Protein AF-A0A1J3GAI3-F1 (afdb_monomer_lite)

Radius of gyration: 18.91 Å; chains: 1; bounding box: 43×29×49 Å

Foldseek 3Di:
DDDDAFCRVPNADCVVVCRVVLRVVLVVLLCVLCVVPPDPVPPVSVVVSVVVSVVVSCPVVVVVRVVRVVVVQLPPDDPDPVSVVVNVVLVVQCVVDDPSPPD

Secondary structure (DSSP, 8-state):
-----THHHH---GGG-THHHHHHHHHHHHHHHHTT---TT-HHHHHHHHHHHHHHTHHHHHHHHHHHHHHHHHHS--S-HHHHHHHHHHHHHHHT-GGGT--

Sequence (103 aa):
GALLLGDAFNSRHPLTGGGMTVALSDIVVLRDLLRPVRNFNDKEALSKYIEAFYTLRKPLASTINTFASAMYKFFLISSDEAKMEIRAACFDYLCLGGVCSSG

pLDDT: mean 78.72, std 9.08, range [52.38, 90.62]

Structure (mmCIF, N/CA/C/O backbone):
data_AF-A0A1J3GAI3-F1
#
_entry.id   AF-A0A1J3GAI3-F1
#
loop_
_atom_site.group_PDB
_atom_site.id
_atom_site.type_symbol
_atom_site.label_atom_id
_atom_site.label_alt_id
_atom_site.label_comp_id
_atom_site.label_asym_id
_atom_site.label_entity_id
_atom_site.label_seq_id
_atom_site.pdbx_PDB_ins_code
_atom_site.Cartn_x
_atom_site.Cartn_y
_atom_site.Cartn_z
_atom_site.occupancy
_atom_site.B_iso_or_equiv
_atom_site.auth_seq_id
_atom_site.auth_comp_id
_atom_site.auth_asym_id
_atom_site.auth_atom_id
_atom_site.pdbx_PDB_model_num
ATOM 1 N N . GLY A 1 1 ? -8.014 12.070 18.477 1.00 68.69 1 GLY A N 1
ATOM 2 C CA . GLY A 1 1 ? -6.756 11.872 17.727 1.00 68.69 1 GLY A CA 1
ATOM 3 C C . GLY A 1 1 ? -6.943 12.369 16.309 1.00 68.69 1 GLY A C 1
ATOM 4 O O . GLY A 1 1 ? -8.078 12.633 15.937 1.00 68.69 1 GLY A O 1
ATOM 5 N N . ALA A 1 2 ? -5.864 12.501 15.542 1.00 77.25 2 ALA A N 1
ATOM 6 C CA . ALA A 1 2 ? -5.906 12.838 14.118 1.00 77.25 2 ALA A CA 1
ATOM 7 C C . ALA A 1 2 ? -5.116 11.784 13.328 1.00 77.25 2 ALA A C 1
ATOM 9 O O . ALA A 1 2 ? -4.146 11.239 13.853 1.00 77.25 2 ALA A O 1
ATOM 10 N N . LEU A 1 3 ? -5.538 11.492 12.096 1.00 76.25 3 LEU A N 1
ATOM 11 C CA . LEU A 1 3 ? -4.876 10.544 11.200 1.00 76.25 3 LEU A CA 1
ATOM 12 C C . LEU A 1 3 ? -4.685 11.202 9.832 1.00 76.25 3 LEU A C 1
ATOM 14 O O . LEU A 1 3 ? -5.625 11.786 9.298 1.00 76.25 3 LEU A O 1
ATOM 18 N N . LEU A 1 4 ? -3.482 11.094 9.271 1.00 80.25 4 LEU A N 1
ATOM 19 C CA . LEU A 1 4 ? -3.190 11.519 7.903 1.00 80.25 4 LEU A CA 1
ATOM 20 C C . LEU A 1 4 ? -3.195 10.304 6.969 1.00 80.25 4 LEU A C 1
ATOM 22 O O . LEU A 1 4 ? -2.672 9.246 7.317 1.00 80.25 4 LEU A O 1
ATOM 26 N N . LEU A 1 5 ? -3.770 10.466 5.777 1.00 80.81 5 LEU A N 1
ATOM 27 C CA . LEU A 1 5 ? -3.889 9.430 4.746 1.00 80.81 5 LEU A CA 1
ATOM 28 C C . LEU A 1 5 ? -3.596 10.005 3.355 1.00 80.81 5 LEU A C 1
ATOM 30 O O . LEU A 1 5 ? -3.608 11.221 3.158 1.00 80.81 5 LEU A O 1
ATOM 34 N N . GLY A 1 6 ? -3.366 9.114 2.388 1.00 76.31 6 GLY A N 1
ATOM 35 C CA . GLY A 1 6 ? -3.122 9.480 0.992 1.00 76.31 6 GLY A CA 1
ATOM 36 C C . GLY A 1 6 ? -1.815 10.248 0.797 1.00 76.31 6 GLY A C 1
ATOM 37 O O . GLY A 1 6 ? -0.858 10.072 1.554 1.00 76.31 6 GLY A O 1
ATOM 38 N N . ASP A 1 7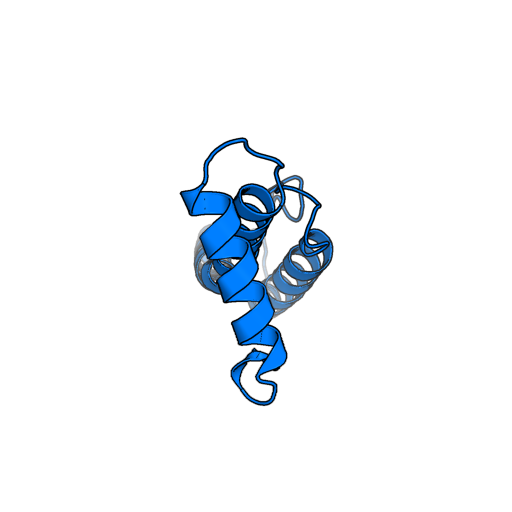 ? -1.778 11.121 -0.208 1.00 76.12 7 ASP A N 1
ATOM 39 C CA . ASP A 1 7 ? -0.573 11.884 -0.559 1.00 76.12 7 ASP A CA 1
ATOM 40 C C . ASP A 1 7 ? -0.133 12.851 0.550 1.00 76.12 7 ASP A C 1
ATOM 42 O O . ASP A 1 7 ? 1.063 13.093 0.708 1.00 76.12 7 ASP A O 1
ATOM 46 N N . ALA A 1 8 ? -1.062 13.316 1.394 1.00 68.75 8 ALA A N 1
ATOM 47 C CA . ALA A 1 8 ? -0.740 14.102 2.587 1.00 68.75 8 ALA A CA 1
ATOM 48 C C . ALA A 1 8 ? 0.097 13.316 3.615 1.00 68.75 8 ALA A C 1
ATOM 50 O O . ALA A 1 8 ? 0.787 13.915 4.436 1.00 68.75 8 ALA A O 1
ATOM 51 N N . PHE A 1 9 ? 0.041 11.981 3.575 1.00 67.38 9 PHE A N 1
ATOM 52 C CA . PHE A 1 9 ? 0.841 11.102 4.425 1.00 67.38 9 PHE A CA 1
ATOM 53 C C . PHE A 1 9 ? 2.066 10.531 3.701 1.00 67.38 9 PHE A C 1
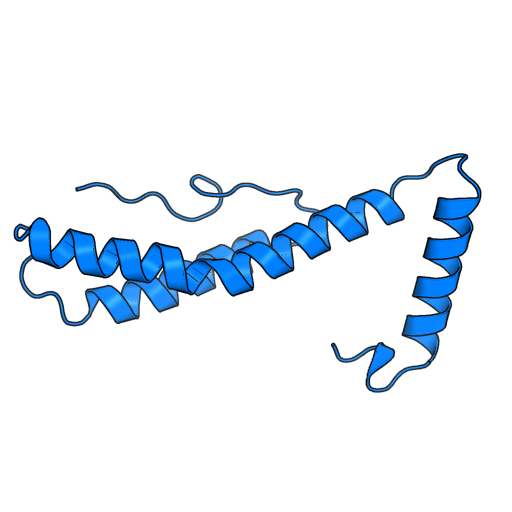ATOM 55 O O . PHE A 1 9 ? 3.131 10.411 4.299 1.00 67.38 9 PHE A O 1
ATOM 62 N N . ASN A 1 10 ? 1.934 10.155 2.427 1.00 63.44 10 ASN A N 1
ATOM 63 C CA . ASN A 1 10 ? 3.031 9.585 1.648 1.00 63.44 10 ASN A CA 1
ATOM 64 C C . ASN A 1 10 ? 2.897 9.937 0.157 1.00 63.44 10 ASN A C 1
ATOM 66 O O . ASN A 1 10 ? 2.406 9.133 -0.640 1.00 63.44 10 ASN A O 1
ATOM 70 N N . SER A 1 11 ? 3.390 11.121 -0.206 1.00 56.06 11 SER A N 1
ATOM 71 C CA . SER A 1 11 ? 3.552 11.557 -1.597 1.00 56.06 11 SER A CA 1
ATOM 72 C C . SER A 1 11 ? 4.735 10.851 -2.271 1.00 56.06 11 SER A C 1
ATOM 74 O O . SER A 1 11 ? 5.774 10.623 -1.654 1.00 56.06 11 SER A O 1
ATOM 76 N N . ARG A 1 12 ? 4.592 10.514 -3.556 1.00 66.50 12 ARG A N 1
ATOM 77 C CA . ARG A 1 12 ? 5.624 9.853 -4.377 1.00 66.50 12 ARG A CA 1
ATOM 78 C C . ARG A 1 12 ? 5.576 10.353 -5.818 1.00 66.50 12 ARG A C 1
ATOM 80 O O . ARG A 1 12 ? 4.619 11.009 -6.215 1.00 66.50 12 ARG A O 1
ATOM 87 N N . HIS A 1 13 ? 6.584 10.004 -6.614 1.00 59.06 13 HIS A N 1
ATOM 88 C CA . HIS A 1 13 ? 6.637 10.394 -8.022 1.00 59.06 13 HIS A CA 1
ATOM 89 C C . HIS A 1 13 ? 5.429 9.818 -8.805 1.00 59.06 13 HIS A C 1
ATOM 91 O O . HIS A 1 13 ? 5.191 8.609 -8.727 1.00 59.06 13 HIS A O 1
ATOM 97 N N . PRO A 1 14 ? 4.675 10.629 -9.578 1.00 59.88 14 PRO A N 1
ATOM 98 C CA . PRO A 1 14 ? 3.385 10.229 -10.161 1.00 59.88 14 PRO A CA 1
ATOM 99 C C . PRO A 1 14 ? 3.493 9.247 -11.339 1.00 59.88 14 PRO A C 1
ATOM 101 O O . PRO A 1 14 ? 2.477 8.759 -11.824 1.00 59.88 14 PRO A O 1
ATOM 104 N N . LEU A 1 15 ? 4.713 8.938 -11.792 1.00 52.38 15 LEU A N 1
ATOM 105 C CA . LEU A 1 15 ? 5.002 8.187 -13.023 1.00 52.38 15 LEU A CA 1
ATOM 106 C C . LEU A 1 15 ? 4.332 6.804 -13.105 1.00 52.38 15 LEU A C 1
ATOM 108 O O . LEU A 1 15 ? 4.057 6.340 -14.202 1.00 52.38 15 LEU A O 1
ATOM 112 N N . THR A 1 16 ? 4.047 6.151 -11.975 1.00 59.59 16 THR A N 1
ATOM 113 C CA . THR A 1 16 ? 3.377 4.837 -11.955 1.00 59.59 16 THR A CA 1
ATOM 114 C C . THR A 1 16 ? 1.868 4.912 -11.735 1.00 59.59 16 THR A C 1
ATOM 116 O O . THR A 1 16 ? 1.218 3.873 -11.689 1.00 59.59 16 THR A O 1
ATOM 119 N N . GLY A 1 17 ? 1.295 6.102 -11.516 1.00 63.59 17 GLY A N 1
ATOM 120 C CA . GLY A 1 17 ? -0.132 6.266 -11.208 1.00 63.59 17 GLY A CA 1
ATOM 121 C C . GLY A 1 17 ? -0.606 5.573 -9.917 1.00 63.59 17 GLY A C 1
ATOM 122 O O . GLY A 1 17 ? -1.798 5.558 -9.629 1.00 63.59 17 GLY A O 1
ATOM 123 N N . GLY A 1 18 ? 0.302 5.010 -9.109 1.00 72.12 18 GLY A N 1
ATOM 124 C CA . GLY A 1 18 ? -0.037 4.142 -7.974 1.00 72.12 18 GLY A CA 1
ATOM 125 C C . GLY A 1 18 ? -0.521 4.856 -6.706 1.00 72.12 18 GLY A C 1
ATOM 126 O O . GLY A 1 18 ? -0.852 4.186 -5.729 1.00 72.12 18 GLY A O 1
ATOM 127 N N . GLY A 1 19 ? -0.558 6.194 -6.687 1.00 72.38 19 GLY A N 1
ATOM 128 C CA . GLY A 1 19 ? -0.959 6.981 -5.511 1.00 72.38 19 GLY A CA 1
ATOM 129 C C . GLY A 1 19 ? -2.385 6.671 -5.048 1.00 72.38 19 GLY A C 1
ATOM 130 O O . GLY A 1 19 ? -2.607 6.373 -3.874 1.00 72.38 19 GLY A O 1
ATOM 131 N N . MET A 1 20 ? -3.337 6.618 -5.987 1.00 80.25 20 MET A N 1
ATOM 132 C CA . MET A 1 20 ? -4.729 6.264 -5.686 1.00 80.25 20 MET A CA 1
ATOM 133 C C . MET A 1 20 ? -4.869 4.815 -5.206 1.00 80.25 20 MET A C 1
ATOM 135 O O . MET A 1 20 ? -5.629 4.557 -4.277 1.00 80.25 20 MET A O 1
ATOM 139 N N . THR A 1 21 ? -4.105 3.877 -5.774 1.00 80.94 21 THR A N 1
ATOM 140 C CA . THR A 1 21 ? -4.112 2.465 -5.351 1.00 80.94 21 THR A CA 1
ATOM 141 C C . THR A 1 21 ? -3.659 2.313 -3.902 1.00 80.94 21 THR A C 1
ATOM 143 O O . THR A 1 21 ? -4.295 1.603 -3.125 1.00 80.94 21 THR A O 1
ATOM 146 N N . VAL A 1 22 ? -2.593 3.017 -3.510 1.00 79.56 22 VAL A N 1
ATOM 147 C CA . VAL A 1 22 ? -2.110 3.015 -2.121 1.00 79.56 22 VAL A CA 1
ATOM 148 C C . VAL A 1 22 ? -3.134 3.665 -1.196 1.00 79.56 22 VAL A C 1
ATOM 150 O O . VAL A 1 22 ? -3.442 3.097 -0.154 1.00 79.56 22 VAL A O 1
ATOM 153 N N . ALA A 1 23 ? -3.719 4.800 -1.592 1.00 80.19 23 ALA A N 1
ATOM 154 C CA . ALA A 1 23 ? -4.731 5.483 -0.790 1.00 80.19 23 ALA A CA 1
ATOM 155 C C . ALA A 1 23 ? -5.988 4.622 -0.566 1.00 80.19 23 ALA A C 1
ATOM 157 O O . ALA A 1 23 ? -6.464 4.506 0.561 1.00 80.19 23 ALA A O 1
ATOM 158 N N . LEU A 1 24 ? -6.510 3.977 -1.613 1.00 84.69 24 LEU A N 1
ATOM 159 C CA . LEU A 1 24 ? -7.676 3.0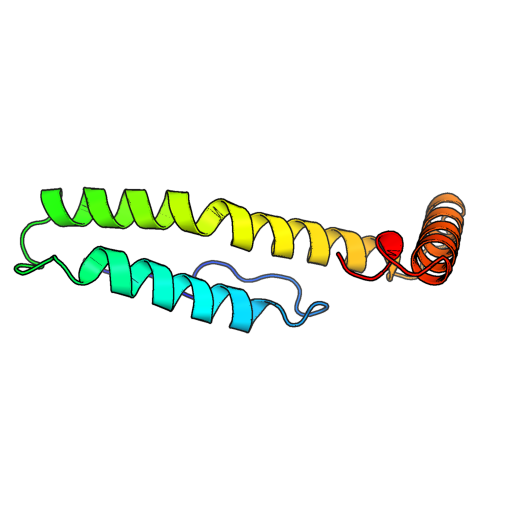95 -1.507 1.00 84.69 24 LEU A CA 1
ATOM 160 C C . LEU A 1 24 ? -7.368 1.838 -0.687 1.00 84.69 24 LEU A C 1
ATOM 162 O O . LEU A 1 24 ? -8.191 1.427 0.130 1.00 84.69 24 LEU A O 1
ATOM 166 N N . SER A 1 25 ? -6.175 1.260 -0.842 1.00 85.44 25 SER A N 1
ATOM 167 C CA . SER A 1 25 ? -5.751 0.136 -0.007 1.00 85.44 25 SER A CA 1
ATOM 168 C C . SER A 1 25 ? -5.626 0.533 1.465 1.00 85.44 25 SER A C 1
ATOM 170 O O . SER A 1 25 ? -6.080 -0.212 2.332 1.00 85.44 25 SER A O 1
ATOM 172 N N . ASP A 1 26 ? -5.047 1.699 1.760 1.00 86.12 26 ASP A N 1
ATOM 173 C CA . ASP A 1 26 ? -4.947 2.222 3.124 1.00 86.12 26 ASP A CA 1
ATOM 174 C C . ASP A 1 26 ? -6.342 2.392 3.748 1.00 86.12 26 ASP A C 1
ATOM 176 O O . ASP A 1 26 ? -6.542 2.036 4.908 1.00 86.12 26 ASP A O 1
ATOM 180 N N . ILE A 1 27 ? -7.327 2.874 2.977 1.00 86.88 27 ILE A N 1
ATOM 181 C CA . ILE A 1 27 ? -8.721 3.011 3.431 1.00 86.88 27 ILE A CA 1
ATOM 182 C C . ILE A 1 27 ? -9.328 1.650 3.785 1.00 86.88 27 ILE A C 1
ATOM 184 O O . ILE A 1 27 ? -9.984 1.536 4.820 1.00 86.88 27 ILE A O 1
ATOM 188 N N . VAL A 1 28 ? -9.115 0.615 2.966 1.00 88.94 28 VAL A N 1
ATOM 189 C CA . VAL A 1 28 ? -9.637 -0.737 3.238 1.00 88.94 28 VAL A CA 1
ATOM 190 C C . VAL A 1 28 ? -9.037 -1.307 4.524 1.00 88.94 28 VAL A C 1
ATOM 192 O O . VAL A 1 28 ? -9.781 -1.748 5.399 1.00 88.94 28 VAL A O 1
ATOM 195 N N . VAL A 1 29 ? -7.712 -1.231 4.679 1.00 88.06 29 VAL A N 1
ATOM 196 C CA . VAL A 1 29 ? -7.016 -1.726 5.879 1.00 88.06 29 VAL A CA 1
ATOM 197 C C . VAL A 1 29 ? -7.465 -0.960 7.123 1.00 88.06 29 VAL A C 1
ATOM 199 O O . VAL A 1 29 ? -7.777 -1.564 8.149 1.00 88.06 29 VAL A O 1
ATOM 202 N N . LEU A 1 30 ? -7.545 0.370 7.040 1.00 88.38 30 LEU A N 1
ATOM 203 C CA . LEU A 1 30 ? -7.982 1.202 8.155 1.00 88.38 30 LEU A CA 1
ATOM 204 C C . LEU A 1 30 ? -9.439 0.918 8.540 1.00 88.38 30 LEU A C 1
ATOM 206 O O . LEU A 1 30 ? -9.743 0.795 9.725 1.00 88.38 30 LEU A O 1
ATOM 210 N N . ARG A 1 31 ? -10.337 0.782 7.557 1.00 90.12 31 ARG A N 1
ATOM 211 C CA . ARG A 1 31 ? -11.740 0.414 7.785 1.00 90.12 31 ARG A CA 1
ATOM 212 C C . ARG A 1 31 ? -11.830 -0.890 8.568 1.00 90.12 31 ARG A C 1
ATOM 214 O O . ARG A 1 31 ? -12.578 -0.955 9.539 1.00 90.12 31 ARG A O 1
ATOM 221 N N . ASP A 1 32 ? -11.081 -1.908 8.160 1.00 90.62 32 ASP A N 1
ATOM 222 C CA . ASP A 1 32 ? -11.154 -3.234 8.774 1.00 90.62 32 ASP A CA 1
ATOM 223 C C . ASP A 1 32 ? -10.605 -3.234 10.207 1.00 90.62 32 ASP A C 1
ATOM 225 O O . ASP A 1 32 ? -11.200 -3.854 11.089 1.00 90.62 32 ASP A O 1
ATOM 229 N N . LEU A 1 33 ? -9.547 -2.460 10.469 1.00 88.62 33 LEU A N 1
ATOM 230 C CA . LEU A 1 33 ? -8.987 -2.277 11.811 1.00 88.62 33 LEU A CA 1
ATOM 231 C C . LEU A 1 33 ? -9.894 -1.463 12.742 1.00 88.62 33 LEU A C 1
ATOM 233 O O . LEU A 1 33 ? -9.950 -1.747 13.935 1.00 88.62 33 LEU A O 1
ATOM 237 N N . LEU A 1 34 ? -10.607 -0.460 12.222 1.00 87.69 34 LEU A N 1
ATOM 238 C CA . LEU A 1 34 ? -11.483 0.396 13.030 1.00 87.69 34 LEU A CA 1
ATOM 239 C C . LEU A 1 34 ? -12.901 -0.162 13.196 1.00 87.69 34 LEU A C 1
ATOM 241 O O . LEU A 1 34 ? -13.599 0.231 14.126 1.00 87.69 34 LEU A O 1
ATOM 245 N N . ARG A 1 35 ? -13.333 -1.108 12.354 1.00 89.88 35 ARG A N 1
ATOM 246 C CA . ARG A 1 35 ? -14.656 -1.752 12.433 1.00 89.88 35 ARG A CA 1
ATOM 247 C C . ARG A 1 35 ? -15.025 -2.315 13.821 1.00 89.88 35 ARG A C 1
ATOM 249 O O . ARG A 1 35 ? -16.180 -2.147 14.210 1.00 89.88 35 ARG A O 1
ATOM 256 N N . PRO A 1 36 ? -14.126 -2.983 14.573 1.00 88.38 36 PRO A N 1
ATOM 257 C CA . PRO A 1 36 ? -14.443 -3.476 15.916 1.00 88.38 36 PRO A CA 1
ATOM 258 C C . PRO A 1 36 ? -14.387 -2.396 17.012 1.00 88.38 36 PRO A C 1
ATOM 260 O O . PRO A 1 36 ? -14.808 -2.657 18.141 1.00 88.38 36 PRO A O 1
ATOM 263 N N . VAL A 1 37 ? -13.883 -1.191 16.721 1.00 86.75 37 VAL A N 1
ATOM 264 C CA . VAL A 1 37 ? -13.717 -0.122 17.715 1.00 86.75 37 VAL A CA 1
ATOM 265 C C . VAL A 1 37 ? -15.067 0.535 18.000 1.00 86.75 37 VAL A C 1
ATOM 267 O O . VAL A 1 37 ? -15.635 1.227 17.160 1.00 86.75 37 VAL A O 1
ATOM 270 N N . ARG A 1 38 ? -15.588 0.336 19.216 1.00 85.50 38 ARG A N 1
ATOM 271 C CA . ARG A 1 38 ? -16.865 0.931 19.661 1.00 85.50 38 ARG A CA 1
ATOM 272 C C . ARG A 1 38 ? -16.711 2.298 20.326 1.00 85.50 38 ARG A C 1
ATOM 274 O O . ARG A 1 38 ? -17.673 3.056 20.378 1.00 85.50 38 ARG A O 1
ATOM 281 N N . ASN A 1 39 ? -15.524 2.604 20.849 1.00 85.50 39 ASN A N 1
ATOM 282 C CA . ASN A 1 39 ? -15.238 3.850 21.553 1.00 85.50 39 ASN A CA 1
ATOM 283 C C . ASN A 1 39 ? -13.905 4.440 21.081 1.00 85.50 39 ASN A C 1
ATOM 285 O O . ASN A 1 39 ? -12.843 3.898 21.370 1.00 85.50 39 ASN A O 1
ATOM 289 N N . PHE A 1 40 ? -13.962 5.584 20.403 1.00 84.75 40 PHE A N 1
ATOM 290 C CA . PHE A 1 40 ? -12.776 6.292 19.913 1.00 84.75 40 PHE A CA 1
ATOM 291 C C . PHE A 1 40 ? -12.093 7.172 20.975 1.00 84.75 40 PHE A C 1
ATOM 293 O O . PHE A 1 40 ? -11.035 7.740 20.705 1.00 84.75 40 PHE A O 1
ATOM 300 N N . ASN A 1 41 ? -12.670 7.291 22.177 1.00 86.69 41 ASN A N 1
ATOM 301 C CA . ASN A 1 41 ? -12.044 7.997 23.300 1.00 86.69 41 ASN A CA 1
ATOM 302 C C . ASN A 1 41 ? -11.040 7.125 24.068 1.00 86.69 41 ASN A C 1
ATOM 304 O O . ASN A 1 41 ? -10.249 7.663 24.844 1.00 86.69 41 ASN A O 1
ATOM 308 N N . ASP A 1 42 ? -11.039 5.808 23.840 1.00 86.75 42 ASP A N 1
ATOM 309 C CA . ASP A 1 42 ? -10.021 4.904 24.375 1.00 86.75 42 ASP A CA 1
ATOM 310 C C . ASP A 1 42 ? -8.729 5.033 23.556 1.00 86.75 42 ASP A C 1
ATOM 312 O O . ASP A 1 42 ? -8.543 4.409 22.507 1.00 86.75 42 ASP A O 1
ATOM 316 N N . LYS A 1 43 ? -7.842 5.910 24.030 1.00 85.31 43 LYS A N 1
ATOM 317 C CA . LYS A 1 43 ? -6.584 6.237 23.352 1.00 85.31 43 LYS A CA 1
ATOM 318 C C . LYS A 1 43 ? -5.625 5.048 23.293 1.00 85.31 43 LYS A C 1
ATOM 320 O O . LYS A 1 43 ? -4.914 4.915 22.301 1.00 85.31 43 LYS A O 1
ATOM 325 N N . GLU A 1 44 ? -5.602 4.198 24.317 1.00 85.44 44 GLU A N 1
ATOM 326 C CA . GLU A 1 44 ? -4.685 3.055 24.389 1.00 85.44 44 GLU A CA 1
ATOM 327 C C . GLU A 1 44 ? -5.109 1.950 23.426 1.00 85.44 44 GLU A C 1
ATOM 329 O O . GLU A 1 44 ? -4.279 1.426 22.677 1.00 85.44 44 GLU A O 1
ATOM 334 N N . ALA A 1 45 ? -6.407 1.638 23.382 1.00 84.44 45 ALA A N 1
ATOM 335 C CA . ALA A 1 45 ? -6.939 0.708 22.397 1.00 84.44 45 ALA A CA 1
ATOM 336 C C . ALA A 1 45 ? -6.714 1.236 20.976 1.00 84.44 45 ALA A C 1
ATOM 338 O O . ALA A 1 45 ? -6.221 0.502 20.119 1.00 84.44 45 ALA A O 1
ATOM 339 N N . LEU A 1 46 ? -7.006 2.519 20.731 1.00 85.88 46 LEU A N 1
ATOM 340 C CA . LEU A 1 46 ? -6.845 3.124 19.411 1.00 85.88 46 LEU A CA 1
ATOM 341 C C . LEU A 1 46 ? -5.377 3.137 18.952 1.00 85.88 46 LEU A C 1
ATOM 343 O O . LEU A 1 46 ? -5.121 2.861 17.782 1.00 85.88 46 LEU A O 1
ATOM 347 N N . SER A 1 47 ? -4.414 3.377 19.854 1.00 86.38 47 SER A N 1
ATOM 348 C CA . SER A 1 47 ? -2.978 3.339 19.525 1.00 86.38 47 SER A CA 1
ATOM 349 C C . SER A 1 47 ? -2.568 1.994 18.927 1.00 86.38 47 SER A C 1
ATOM 351 O O . SER A 1 47 ? -1.907 1.961 17.892 1.00 86.38 47 SER A O 1
ATOM 353 N N . LYS A 1 48 ? -3.045 0.880 19.501 1.00 88.88 48 LYS A N 1
ATOM 354 C CA . LYS A 1 48 ? -2.737 -0.474 19.009 1.00 88.88 48 LYS A CA 1
ATOM 355 C C . LYS A 1 48 ? -3.254 -0.709 17.587 1.00 88.88 48 LYS A C 1
ATOM 357 O O . LYS A 1 48 ? -2.543 -1.272 16.757 1.00 88.88 48 LYS A O 1
ATOM 362 N N . TYR A 1 49 ? -4.469 -0.251 17.278 1.00 87.69 49 TYR A N 1
ATOM 363 C CA . TYR A 1 49 ? -5.027 -0.369 15.924 1.00 87.69 49 TYR A CA 1
ATOM 364 C C . TYR A 1 49 ? -4.280 0.509 14.913 1.00 87.69 49 TYR A C 1
ATOM 366 O O . TYR A 1 49 ? -4.060 0.089 13.778 1.00 87.69 49 TYR A O 1
ATOM 374 N N . ILE A 1 50 ? -3.845 1.705 15.316 1.00 86.31 50 ILE A N 1
ATOM 375 C CA . ILE A 1 50 ? -3.063 2.595 14.450 1.00 86.31 50 ILE A CA 1
ATOM 376 C C . ILE A 1 50 ? -1.638 2.059 14.216 1.00 86.31 50 ILE A C 1
ATOM 378 O O . ILE A 1 50 ? -1.138 2.116 13.093 1.00 86.31 50 ILE A O 1
ATOM 382 N N . GLU A 1 51 ? -0.994 1.462 15.219 1.00 87.81 51 GLU A N 1
ATOM 383 C CA . GLU A 1 51 ? 0.292 0.768 15.049 1.00 87.81 51 GLU A CA 1
ATOM 384 C C . GLU A 1 51 ? 0.180 -0.432 14.097 1.00 87.81 51 GLU A C 1
ATOM 386 O O . GLU A 1 51 ? 1.029 -0.623 13.215 1.00 87.81 51 GLU A O 1
ATOM 391 N N . ALA A 1 52 ? -0.903 -1.207 14.215 1.00 88.12 52 ALA A N 1
ATOM 392 C CA . ALA A 1 52 ? -1.206 -2.290 13.286 1.00 88.12 52 ALA A CA 1
ATOM 393 C C . ALA A 1 52 ? -1.407 -1.764 11.855 1.00 88.12 52 ALA A C 1
ATOM 395 O O . ALA A 1 52 ? -0.838 -2.321 10.914 1.00 88.12 52 ALA A O 1
ATOM 396 N N . PHE A 1 53 ? -2.126 -0.648 11.686 1.00 88.62 53 PHE A N 1
ATOM 397 C CA . PHE A 1 53 ? -2.289 0.021 10.392 1.00 88.62 53 PHE A CA 1
ATOM 398 C C . PHE A 1 53 ? -0.937 0.392 9.766 1.00 88.62 53 PHE A C 1
ATOM 400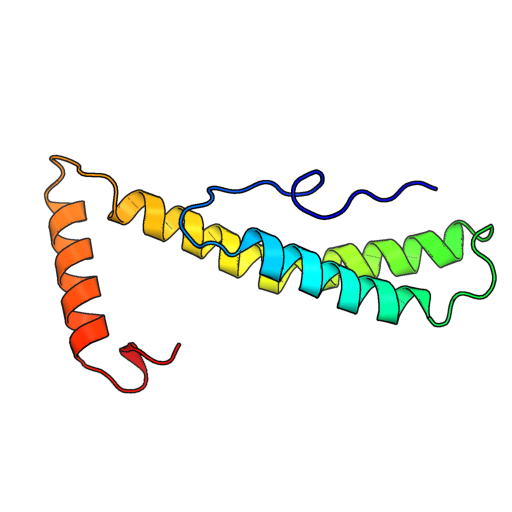 O O . PHE A 1 53 ? -0.680 0.051 8.609 1.00 88.62 53 PHE A O 1
ATOM 407 N N . TYR A 1 54 ? -0.033 1.019 10.529 1.00 85.00 54 TYR A N 1
ATOM 408 C CA . TYR A 1 54 ? 1.300 1.379 10.034 1.00 85.00 54 TYR A CA 1
ATOM 409 C C . TYR A 1 54 ? 2.159 0.175 9.655 1.00 85.00 54 TYR A C 1
ATOM 411 O O . TYR A 1 54 ? 3.039 0.299 8.805 1.00 85.00 54 TYR A O 1
ATOM 419 N N . THR A 1 55 ? 1.920 -0.985 10.256 1.00 85.88 55 THR A N 1
ATOM 420 C CA . THR A 1 55 ? 2.625 -2.218 9.900 1.00 85.88 55 THR A CA 1
ATOM 421 C C . THR A 1 55 ? 2.048 -2.834 8.627 1.00 85.88 55 THR A C 1
ATOM 423 O O . THR A 1 55 ? 2.801 -3.153 7.709 1.00 85.88 55 THR A O 1
ATOM 426 N N . LEU A 1 56 ? 0.721 -2.925 8.524 1.00 84.00 56 LEU A N 1
ATOM 427 C CA . LEU A 1 56 ? 0.029 -3.570 7.405 1.00 84.00 56 LEU A CA 1
ATOM 428 C C . LEU A 1 56 ? 0.134 -2.796 6.087 1.00 84.00 56 LEU A C 1
ATOM 430 O O . LEU A 1 56 ? 0.161 -3.408 5.023 1.00 84.00 56 LEU A O 1
ATOM 434 N N . ARG A 1 57 ? 0.257 -1.466 6.130 1.00 84.06 57 ARG A N 1
ATOM 435 C CA . ARG A 1 57 ? 0.427 -0.656 4.912 1.00 84.06 57 ARG A CA 1
ATOM 436 C C . ARG A 1 57 ? 1.817 -0.757 4.273 1.00 84.06 57 ARG A C 1
ATOM 438 O O . ARG A 1 57 ? 1.977 -0.428 3.097 1.00 84.06 57 ARG A O 1
ATOM 445 N N . LYS A 1 58 ? 2.845 -1.154 5.039 1.00 80.94 58 LYS A N 1
ATOM 446 C CA . LYS A 1 58 ? 4.256 -1.101 4.605 1.00 80.94 58 LYS A CA 1
ATOM 447 C C . LYS A 1 58 ? 4.544 -1.923 3.346 1.00 80.94 58 LYS A C 1
ATOM 449 O O . LYS A 1 58 ? 5.195 -1.360 2.471 1.00 80.94 58 LYS A O 1
ATOM 454 N N . PRO A 1 59 ? 4.085 -3.182 3.198 1.00 79.56 59 PRO A N 1
ATOM 455 C CA . PRO A 1 59 ? 4.440 -3.998 2.039 1.00 79.56 59 PRO A CA 1
ATOM 456 C C . PRO A 1 59 ? 3.974 -3.378 0.717 1.00 79.56 59 PRO A C 1
ATOM 458 O O . PRO A 1 59 ? 4.795 -3.118 -0.157 1.00 79.56 59 PRO A O 1
ATOM 461 N N . LEU A 1 60 ? 2.687 -3.032 0.596 1.00 75.62 60 LEU A N 1
ATOM 462 C CA . LEU A 1 60 ? 2.142 -2.448 -0.635 1.00 75.62 60 LEU A CA 1
ATOM 463 C C . LEU A 1 60 ? 2.735 -1.062 -0.922 1.00 75.62 60 LEU A C 1
ATOM 465 O O . LEU A 1 60 ? 3.168 -0.777 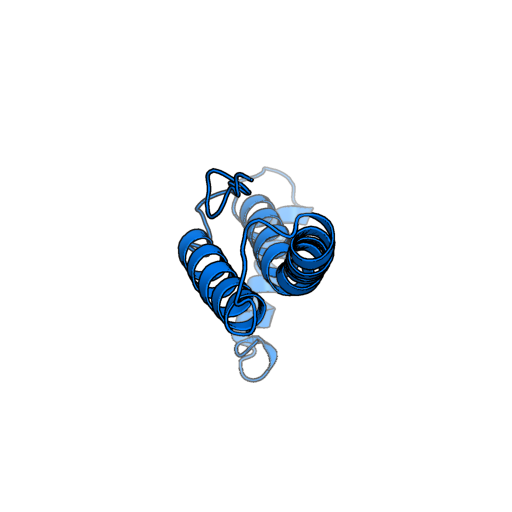-2.042 1.00 75.62 60 LEU A O 1
ATOM 469 N N . ALA A 1 61 ? 2.787 -0.198 0.098 1.00 72.50 61 ALA A N 1
ATOM 470 C CA . ALA A 1 61 ? 3.333 1.140 -0.060 1.00 72.50 61 ALA A CA 1
ATOM 471 C C . ALA A 1 61 ? 4.827 1.103 -0.410 1.00 72.50 61 ALA A C 1
ATOM 473 O O . ALA A 1 61 ? 5.262 1.920 -1.215 1.00 72.50 61 ALA A O 1
ATOM 474 N N . SER A 1 62 ? 5.610 0.171 0.138 1.00 79.19 62 SER A N 1
ATOM 475 C CA . SER A 1 62 ? 7.032 0.019 -0.183 1.00 79.19 62 SER A CA 1
ATOM 476 C C . SER A 1 62 ? 7.237 -0.503 -1.604 1.00 79.19 62 SER A C 1
ATOM 478 O O . SER A 1 62 ? 7.980 0.122 -2.360 1.00 79.19 62 SER A O 1
ATOM 480 N N . THR A 1 63 ? 6.516 -1.549 -2.020 1.00 76.56 63 THR A N 1
ATOM 481 C CA . THR A 1 63 ? 6.629 -2.116 -3.374 1.00 76.56 63 THR A CA 1
ATOM 482 C C . THR A 1 63 ? 6.363 -1.069 -4.447 1.00 76.56 63 THR A C 1
ATOM 484 O O . THR A 1 63 ? 7.206 -0.842 -5.313 1.00 76.56 63 THR A O 1
ATOM 487 N N . ILE A 1 64 ? 5.254 -0.330 -4.340 1.00 75.56 64 ILE A N 1
ATOM 488 C CA . ILE A 1 64 ? 4.920 0.723 -5.312 1.00 75.56 64 ILE A CA 1
ATOM 489 C C . ILE A 1 64 ? 5.981 1.850 -5.285 1.00 75.56 64 ILE A C 1
ATOM 491 O O . ILE A 1 64 ? 6.135 2.586 -6.254 1.00 75.56 64 ILE A O 1
ATOM 495 N N . ASN A 1 65 ? 6.709 2.052 -4.172 1.00 74.81 65 ASN A N 1
ATOM 496 C CA . ASN A 1 65 ? 7.590 3.223 -3.943 1.00 74.81 65 ASN A CA 1
ATOM 497 C C . ASN A 1 65 ? 8.934 2.933 -4.582 1.00 74.81 65 ASN A C 1
ATOM 499 O O . ASN A 1 65 ? 9.460 3.738 -5.351 1.00 74.81 65 ASN A O 1
ATOM 503 N N . THR A 1 66 ? 9.444 1.745 -4.280 1.00 77.50 66 THR A N 1
ATOM 504 C CA . THR A 1 66 ? 10.635 1.176 -4.885 1.00 77.50 66 THR A CA 1
ATOM 505 C C . THR A 1 66 ? 10.438 1.037 -6.388 1.00 77.50 66 THR A C 1
ATOM 507 O O . THR A 1 66 ? 11.291 1.496 -7.141 1.00 77.50 66 THR A O 1
ATOM 510 N N . PHE A 1 67 ? 9.289 0.521 -6.837 1.00 78.19 67 PHE A N 1
ATOM 511 C CA . PHE A 1 67 ? 8.996 0.383 -8.262 1.00 78.19 67 PHE A CA 1
ATOM 512 C C . PHE A 1 67 ? 8.938 1.735 -8.983 1.00 78.19 67 PHE A C 1
ATOM 514 O O . PHE A 1 67 ? 9.624 1.920 -9.985 1.00 78.19 67 PHE A O 1
ATOM 521 N N . ALA A 1 68 ? 8.207 2.721 -8.446 1.00 74.62 68 ALA A N 1
ATOM 522 C CA . ALA A 1 68 ? 8.146 4.061 -9.038 1.00 74.62 68 ALA A CA 1
ATOM 523 C C . ALA A 1 68 ? 9.520 4.735 -9.117 1.00 74.62 68 ALA A C 1
ATOM 525 O O . ALA A 1 68 ? 9.859 5.347 -10.129 1.00 74.62 68 ALA A O 1
ATOM 526 N N . SER A 1 69 ? 10.325 4.583 -8.065 1.00 75.00 69 SER A N 1
ATOM 527 C CA . SER A 1 69 ? 11.676 5.142 -8.003 1.00 75.00 69 SER A CA 1
ATOM 528 C C . SER A 1 69 ? 12.639 4.447 -8.970 1.00 75.00 69 SER A C 1
ATOM 530 O O . SER A 1 69 ? 13.480 5.111 -9.573 1.00 75.00 69 SER A O 1
ATOM 532 N N . ALA A 1 70 ? 12.517 3.126 -9.137 1.00 75.06 70 ALA A N 1
ATOM 533 C CA . ALA A 1 70 ? 13.304 2.350 -10.092 1.00 75.06 70 ALA A CA 1
ATOM 534 C C . ALA A 1 70 ? 12.943 2.729 -11.534 1.00 75.06 70 ALA A C 1
ATOM 536 O O . ALA A 1 70 ? 13.821 3.107 -12.304 1.00 75.06 70 ALA A O 1
ATOM 537 N N . MET A 1 71 ? 11.649 2.737 -11.869 1.00 71.25 71 MET A N 1
ATOM 538 C CA . MET A 1 71 ? 11.160 3.140 -13.190 1.00 71.25 71 MET A CA 1
ATOM 539 C C . MET A 1 71 ? 11.594 4.562 -13.543 1.00 71.25 71 MET A C 1
ATOM 541 O O . MET A 1 71 ? 12.112 4.787 -14.632 1.00 71.25 71 MET A O 1
ATOM 545 N N . TYR A 1 72 ? 11.478 5.516 -12.615 1.00 69.50 72 TYR A N 1
ATOM 546 C CA . TYR A 1 72 ? 11.953 6.880 -12.850 1.00 69.50 72 TYR A CA 1
ATOM 547 C C . TYR A 1 72 ? 13.445 6.924 -13.216 1.00 69.50 72 TYR A C 1
ATOM 549 O O . TYR A 1 72 ? 13.823 7.580 -14.183 1.00 69.50 72 TYR A O 1
ATOM 557 N N . LYS A 1 73 ? 14.295 6.176 -12.502 1.00 69.19 73 LYS A N 1
ATOM 558 C CA . LYS A 1 73 ? 15.736 6.112 -12.795 1.00 69.19 73 LYS A CA 1
ATOM 559 C C . LYS A 1 73 ? 16.058 5.458 -14.143 1.00 69.19 73 LYS A C 1
ATOM 561 O O . LYS A 1 73 ? 17.055 5.843 -14.743 1.00 69.19 73 LYS A O 1
ATOM 566 N N . PHE A 1 74 ? 15.247 4.508 -14.610 1.00 66.12 74 PHE A N 1
ATOM 567 C CA . PHE A 1 74 ? 15.432 3.862 -15.916 1.00 66.12 74 PHE A CA 1
ATOM 568 C C . PHE A 1 74 ? 14.905 4.693 -17.090 1.00 66.12 74 PHE A C 1
ATOM 570 O O . PHE A 1 74 ? 15.450 4.621 -18.190 1.00 66.12 74 PHE A O 1
ATOM 577 N N . PHE A 1 75 ? 13.837 5.466 -16.876 1.00 63.91 75 PHE A N 1
ATOM 578 C CA . PHE A 1 75 ? 13.208 6.263 -17.933 1.00 63.91 75 PHE A CA 1
ATOM 579 C C . PHE A 1 75 ? 13.816 7.656 -18.108 1.00 63.91 75 PHE A C 1
ATOM 581 O O . PHE A 1 75 ? 13.602 8.273 -19.153 1.00 63.91 75 PHE A O 1
ATOM 588 N N . LEU A 1 76 ? 14.593 8.150 -17.142 1.00 64.88 76 LEU A N 1
ATOM 589 C CA . LEU A 1 76 ? 15.390 9.355 -17.347 1.00 64.88 76 LEU A CA 1
ATOM 590 C C . LEU A 1 76 ? 16.451 9.106 -18.424 1.00 64.88 76 LEU A C 1
ATOM 592 O O . LEU A 1 76 ? 17.285 8.212 -18.305 1.00 64.88 76 LEU A O 1
ATOM 596 N N . ILE A 1 77 ? 16.429 9.932 -19.470 1.00 57.28 77 ILE A N 1
ATOM 597 C CA . ILE A 1 77 ? 17.462 9.945 -20.506 1.00 57.28 77 ILE A CA 1
ATOM 598 C C . ILE A 1 77 ? 18.779 10.344 -19.839 1.00 57.28 77 ILE A C 1
ATOM 600 O O . ILE A 1 77 ? 18.921 11.455 -19.330 1.00 57.28 77 ILE A O 1
ATOM 604 N N . SER A 1 78 ? 19.742 9.433 -19.844 1.00 60.78 78 SER A N 1
ATOM 605 C CA . SER A 1 78 ? 21.088 9.668 -19.335 1.00 60.78 78 SER A CA 1
ATOM 606 C C . SER A 1 78 ? 22.108 9.181 -20.350 1.00 60.78 78 SER A C 1
ATOM 608 O O . SER A 1 78 ? 21.945 8.097 -20.899 1.00 60.78 78 SER A O 1
ATOM 610 N N . SER A 1 79 ? 23.195 9.924 -20.523 1.00 63.81 79 SER A N 1
ATOM 611 C CA . SER A 1 79 ? 24.376 9.565 -21.325 1.00 63.81 79 SER A CA 1
ATOM 612 C C . SER A 1 79 ? 25.229 8.436 -20.714 1.00 63.81 79 SER A C 1
ATOM 614 O O . SER A 1 79 ? 26.383 8.254 -21.082 1.00 63.81 79 SER A O 1
ATOM 616 N N . ASP A 1 80 ? 24.665 7.696 -19.761 1.00 75.88 80 ASP A N 1
ATOM 617 C CA . ASP A 1 80 ? 25.302 6.613 -19.021 1.00 75.88 80 ASP A CA 1
ATOM 618 C C . ASP A 1 80 ? 24.959 5.279 -19.694 1.00 75.88 80 ASP A C 1
ATOM 620 O O . ASP A 1 80 ? 23.803 4.844 -19.695 1.00 75.88 80 ASP A O 1
ATOM 624 N N . GLU A 1 81 ? 25.968 4.663 -20.302 1.00 76.00 81 GLU A N 1
ATOM 625 C CA . GLU A 1 81 ? 25.862 3.450 -21.118 1.00 76.00 81 GLU A CA 1
ATOM 626 C C . GLU A 1 81 ? 25.250 2.279 -20.333 1.00 76.00 81 GLU A C 1
ATOM 628 O O . GLU A 1 81 ? 24.363 1.589 -20.838 1.00 76.00 81 GLU A O 1
ATOM 633 N N . ALA A 1 82 ? 25.585 2.156 -19.043 1.00 76.94 82 ALA A N 1
ATOM 634 C CA . ALA A 1 82 ? 25.037 1.122 -18.167 1.00 76.94 82 ALA A CA 1
ATOM 635 C C . ALA A 1 82 ? 23.515 1.252 -17.980 1.00 76.94 82 ALA A C 1
ATOM 637 O O . ALA A 1 82 ? 22.797 0.256 -17.902 1.00 76.94 82 ALA A O 1
ATOM 638 N N . LYS A 1 83 ? 22.980 2.480 -17.934 1.00 72.50 83 LYS A N 1
ATOM 639 C CA . LYS A 1 83 ? 21.529 2.702 -17.809 1.00 72.50 83 LYS A CA 1
ATOM 640 C C . LYS A 1 83 ? 20.785 2.374 -19.101 1.00 72.50 83 LYS A C 1
ATOM 642 O O . LYS A 1 83 ? 19.654 1.892 -19.037 1.00 72.50 83 LYS A O 1
ATOM 647 N N . MET A 1 84 ? 21.409 2.610 -20.257 1.00 77.19 84 MET A N 1
ATOM 648 C CA . MET A 1 84 ? 20.839 2.225 -21.550 1.00 77.19 84 MET A CA 1
ATOM 649 C C . MET A 1 84 ? 20.796 0.705 -21.714 1.00 77.19 84 MET A C 1
ATOM 651 O O . MET A 1 84 ? 19.765 0.176 -22.129 1.00 77.19 84 MET A O 1
ATOM 655 N N . GLU A 1 85 ? 21.861 0.008 -21.320 1.00 81.69 85 GLU A N 1
ATOM 656 C CA . GLU A 1 85 ? 21.927 -1.453 -21.378 1.00 81.69 85 GLU A CA 1
ATOM 657 C C . GLU A 1 85 ? 20.896 -2.108 -20.448 1.00 81.69 85 GLU A C 1
ATOM 659 O O . GLU A 1 85 ? 20.144 -2.981 -20.877 1.00 81.69 85 GLU A O 1
ATOM 664 N N . ILE A 1 86 ? 20.754 -1.616 -19.209 1.00 80.81 86 ILE A N 1
ATOM 665 C CA . ILE A 1 86 ? 19.725 -2.120 -18.285 1.00 80.81 86 ILE A CA 1
ATOM 666 C C . ILE A 1 86 ? 18.315 -1.879 -18.838 1.00 80.81 86 ILE A C 1
ATOM 668 O O . ILE A 1 86 ? 17.448 -2.745 -18.724 1.00 80.81 86 ILE A O 1
ATOM 672 N N . ARG A 1 87 ? 18.064 -0.725 -19.465 1.00 78.94 87 ARG A N 1
ATOM 673 C CA . ARG A 1 87 ? 16.765 -0.438 -20.082 1.00 78.94 87 ARG A CA 1
ATOM 674 C C . ARG A 1 87 ? 16.463 -1.393 -21.241 1.00 78.94 87 ARG A C 1
ATOM 676 O O . ARG A 1 87 ? 15.328 -1.857 -21.339 1.00 78.94 87 ARG A O 1
ATOM 683 N N . ALA A 1 88 ? 17.445 -1.678 -22.096 1.00 82.12 88 ALA A N 1
ATOM 684 C CA . ALA A 1 88 ? 17.301 -2.637 -23.190 1.00 82.12 88 ALA A CA 1
ATOM 685 C C . ALA A 1 88 ? 17.036 -4.052 -22.654 1.00 82.12 88 ALA A C 1
ATOM 687 O O . ALA A 1 88 ? 16.038 -4.662 -23.022 1.00 82.12 88 ALA A O 1
ATOM 688 N N . ALA A 1 89 ? 17.829 -4.512 -21.683 1.00 84.38 89 ALA A N 1
ATOM 689 C CA . ALA A 1 89 ? 17.641 -5.815 -21.050 1.00 84.38 89 ALA A CA 1
ATOM 690 C C . ALA A 1 89 ? 16.276 -5.948 -20.349 1.00 84.38 89 ALA A C 1
ATOM 692 O O . ALA A 1 89 ? 15.644 -7.000 -20.418 1.00 84.38 89 ALA A O 1
ATOM 693 N N . CYS A 1 90 ? 15.779 -4.887 -19.701 1.00 82.44 90 CYS A N 1
ATOM 694 C CA . CYS A 1 90 ? 14.424 -4.867 -19.144 1.00 82.44 90 CYS A CA 1
ATOM 695 C C . CYS A 1 90 ? 13.348 -4.985 -20.230 1.00 82.44 90 CYS A C 1
ATOM 697 O O . CYS A 1 90 ? 12.353 -5.675 -20.018 1.00 82.44 90 CYS A O 1
ATOM 699 N N . PHE A 1 91 ? 13.523 -4.314 -21.372 1.00 84.12 91 PHE A N 1
ATOM 700 C CA . PHE A 1 91 ? 12.592 -4.428 -22.492 1.00 84.12 91 PHE A CA 1
ATOM 701 C C . PHE A 1 91 ? 12.588 -5.850 -23.057 1.00 84.12 91 PHE A C 1
ATOM 703 O O . PHE A 1 91 ? 11.524 -6.455 -23.167 1.00 84.12 91 PHE A O 1
ATO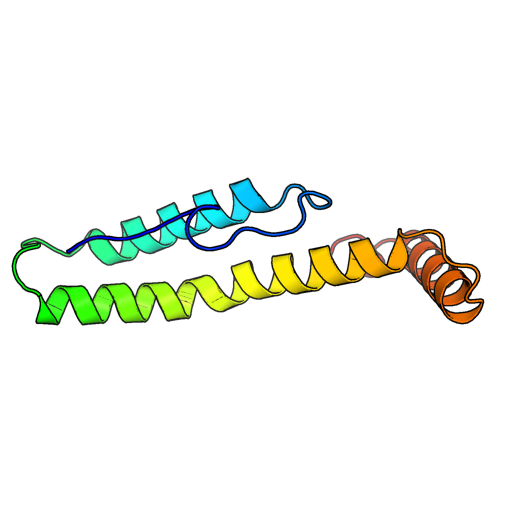M 710 N N . ASP A 1 92 ? 13.769 -6.414 -23.303 1.00 86.75 92 ASP A N 1
ATOM 711 C CA . ASP A 1 92 ? 13.921 -7.784 -23.786 1.00 86.75 92 ASP A CA 1
ATOM 712 C C . ASP A 1 92 ? 13.299 -8.788 -22.810 1.00 86.75 92 ASP A C 1
ATOM 714 O O . ASP A 1 92 ? 12.557 -9.674 -23.226 1.00 86.75 92 ASP A O 1
ATOM 718 N N . TYR A 1 93 ? 13.516 -8.603 -21.502 1.00 86.62 93 TYR A N 1
ATOM 719 C CA . TYR A 1 93 ? 12.909 -9.424 -20.455 1.00 86.62 93 TYR A CA 1
ATOM 720 C C . TYR A 1 93 ? 11.377 -9.387 -20.499 1.00 86.62 93 TYR A C 1
ATOM 722 O O . TYR A 1 93 ? 10.738 -10.435 -20.439 1.00 86.62 93 TYR A O 1
ATOM 730 N N . LEU A 1 94 ? 10.772 -8.204 -20.643 1.00 85.81 94 LEU A N 1
ATOM 731 C CA . LEU A 1 94 ? 9.316 -8.073 -20.763 1.00 85.81 94 LEU A CA 1
ATOM 732 C C . LEU A 1 94 ? 8.793 -8.709 -22.063 1.00 85.81 94 LEU A C 1
ATOM 734 O O . LEU A 1 94 ? 7.716 -9.309 -22.060 1.00 85.81 94 LEU A O 1
ATOM 738 N N . CYS A 1 95 ? 9.561 -8.634 -23.154 1.00 87.56 95 CYS A N 1
ATOM 739 C CA . CYS A 1 95 ? 9.234 -9.267 -24.433 1.00 87.56 95 CYS A CA 1
ATOM 740 C C . CYS A 1 95 ? 9.250 -10.804 -24.389 1.00 87.56 95 CYS A C 1
ATOM 742 O O . CYS A 1 95 ? 8.612 -11.422 -25.242 1.00 87.56 95 CYS A O 1
ATOM 744 N N . LEU A 1 96 ? 9.906 -11.433 -23.403 1.00 87.81 96 LEU A N 1
ATOM 745 C CA . LEU A 1 96 ? 9.864 -12.893 -23.216 1.00 87.81 96 LEU A CA 1
ATOM 746 C C . LEU A 1 96 ? 8.460 -13.410 -22.852 1.00 87.81 96 LEU A C 1
ATOM 748 O O . LEU A 1 96 ? 8.171 -14.590 -23.050 1.00 87.81 96 LEU A O 1
ATOM 752 N N . GLY A 1 97 ? 7.574 -12.540 -22.355 1.00 85.31 97 GLY A N 1
ATOM 753 C CA . GLY A 1 97 ? 6.192 -12.891 -22.040 1.00 85.31 97 GLY A CA 1
ATOM 754 C C . GLY A 1 97 ? 6.047 -13.875 -20.871 1.00 85.31 97 GLY A C 1
ATOM 755 O O . GLY A 1 97 ? 6.988 -14.183 -20.138 1.00 85.31 97 GLY A O 1
ATOM 756 N N . GLY A 1 98 ? 4.821 -14.354 -20.645 1.00 90.12 98 GLY A N 1
ATOM 757 C CA . GLY A 1 98 ? 4.516 -15.253 -19.528 1.00 90.12 98 GLY A CA 1
ATOM 758 C C . GLY A 1 98 ? 4.791 -14.592 -18.174 1.00 90.12 98 GLY A C 1
ATOM 759 O O . GLY A 1 98 ? 4.425 -13.433 -17.964 1.00 90.12 98 GLY A O 1
ATOM 760 N N . VAL A 1 99 ? 5.474 -15.318 -17.281 1.00 86.19 99 VAL A N 1
ATOM 761 C CA . VAL A 1 99 ? 5.813 -14.854 -15.920 1.00 86.19 99 VAL A CA 1
ATOM 762 C C . VAL A 1 99 ? 6.611 -13.548 -15.941 1.00 86.19 99 VAL A C 1
ATOM 764 O O . VAL A 1 99 ? 6.435 -12.711 -15.062 1.00 86.19 99 VAL A O 1
ATOM 767 N N . CYS A 1 100 ? 7.433 -13.334 -16.973 1.00 77.75 100 CYS A N 1
ATOM 768 C CA . CYS A 1 100 ? 8.252 -12.132 -17.128 1.00 77.75 100 CYS A CA 1
ATOM 769 C C . CYS A 1 100 ? 7.427 -10.859 -17.381 1.00 77.75 100 CYS A C 1
ATOM 771 O O . CYS A 1 100 ? 7.945 -9.762 -17.209 1.00 77.75 100 CYS A O 1
ATOM 773 N N . SER A 1 101 ? 6.153 -10.995 -17.765 1.00 79.00 101 SER A N 1
ATOM 774 C CA . SER A 1 101 ? 5.245 -9.880 -18.088 1.00 79.00 101 SER A CA 1
ATOM 775 C C . SER A 1 101 ? 3.991 -9.804 -17.207 1.00 79.00 101 SER A C 1
ATOM 777 O O . SER A 1 101 ? 3.276 -8.808 -17.254 1.00 79.00 101 SER A O 1
ATOM 779 N N . SER A 1 102 ? 3.701 -10.848 -16.423 1.00 79.88 102 SER A N 1
ATOM 780 C CA . SER A 1 102 ? 2.467 -10.968 -15.631 1.00 79.88 102 SER A CA 1
ATOM 781 C C . SER A 1 102 ? 2.615 -10.579 -14.155 1.00 79.88 102 SER A C 1
ATOM 783 O O . SER A 1 102 ? 1.664 -10.768 -13.395 1.00 79.88 102 SER A O 1
ATOM 785 N N . GLY A 1 103 ? 3.819 -10.173 -13.739 1.00 69.38 103 GLY A N 1
ATOM 786 C CA . GLY A 1 103 ? 4.166 -9.823 -12.355 1.00 69.38 103 GLY A CA 1
ATOM 787 C C . GLY A 1 103 ? 3.692 -8.447 -11.906 1.00 69.38 103 GLY A C 1
ATOM 788 O O . GLY A 1 103 ? 3.382 -7.601 -12.772 1.00 69.38 103 GLY A O 1
#

InterPro domains:
  IPR013698 Squalene epoxidase [PF08491] (1-102)
  IPR036188 FAD/NAD(P)-binding domain superfamily [G3DSA:3.50.50.60] (1-75)
  IPR036188 FAD/NAD(P)-binding domain superfamily [SSF51905] (2-91)
  IPR040125 Squalene monooxygenase [PTHR10835] (1-103)

Organism: Noccaea caerulescens (NCBI:txid107243)